Protein AF-A0A2S9GNH5-F1 (afdb_monomer)

Radius of gyration: 13.19 Å; Cα contacts (8 Å, |Δi|>4): 137; chains: 1; bounding box: 30×25×36 Å

Structure (mmCIF, N/CA/C/O backbone):
data_AF-A0A2S9GNH5-F1
#
_entry.id   AF-A0A2S9GNH5-F1
#
loop_
_atom_site.group_PDB
_atom_site.id
_atom_site.type_symbol
_atom_site.label_atom_id
_a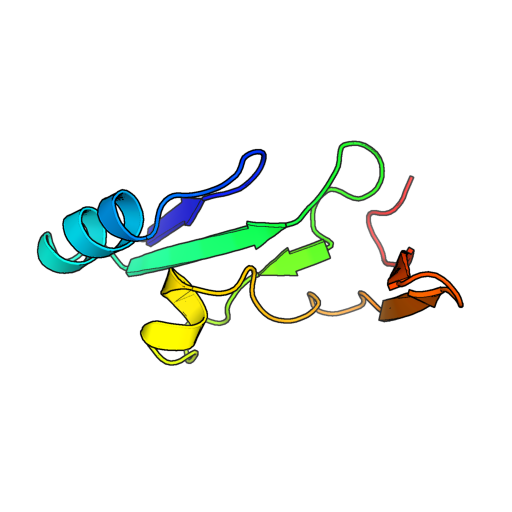tom_site.label_alt_id
_atom_site.label_comp_id
_atom_site.label_asym_id
_atom_site.label_entity_id
_atom_site.label_seq_id
_atom_site.pdbx_PDB_ins_code
_atom_site.Cartn_x
_atom_site.Cartn_y
_atom_site.Cartn_z
_atom_site.occupancy
_atom_site.B_iso_or_equiv
_atom_site.auth_seq_id
_atom_site.auth_comp_id
_atom_site.auth_asym_id
_atom_site.auth_atom_id
_atom_site.pdbx_PDB_model_num
ATOM 1 N N . LYS A 1 1 ? -4.674 10.101 14.414 1.00 83.00 1 LYS A N 1
ATOM 2 C CA . LYS A 1 1 ? -3.299 9.543 14.342 1.00 83.00 1 LYS A CA 1
ATOM 3 C C . LYS A 1 1 ? -3.306 8.439 13.292 1.00 83.00 1 LYS A C 1
ATOM 5 O O . LYS A 1 1 ? -4.309 7.737 13.202 1.00 83.00 1 LYS A O 1
ATOM 10 N N . THR A 1 2 ? -2.251 8.327 12.494 1.00 93.38 2 THR A N 1
ATOM 11 C CA . THR A 1 2 ? -2.193 7.427 11.331 1.00 93.38 2 THR A CA 1
ATOM 12 C C . THR A 1 2 ? -1.097 6.390 11.555 1.00 93.38 2 THR A C 1
ATOM 14 O O . THR A 1 2 ? -0.047 6.739 12.090 1.00 93.38 2 THR A O 1
ATOM 17 N N . VAL A 1 3 ? -1.335 5.138 11.165 1.00 95.75 3 VAL A N 1
ATOM 18 C CA . VAL A 1 3 ? -0.375 4.032 11.289 1.00 95.75 3 VAL A CA 1
ATOM 19 C C . VAL A 1 3 ? -0.225 3.356 9.928 1.00 95.75 3 VAL A C 1
ATOM 21 O O . VAL A 1 3 ? -1.175 2.747 9.436 1.00 95.75 3 VAL A O 1
ATOM 24 N N . GLY A 1 4 ? 0.959 3.483 9.327 1.00 95.31 4 GLY A N 1
ATOM 25 C CA . GLY A 1 4 ? 1.348 2.756 8.119 1.00 95.31 4 GLY A CA 1
ATOM 26 C C . GLY A 1 4 ? 2.123 1.493 8.483 1.00 95.31 4 GLY A C 1
ATOM 27 O O . GLY A 1 4 ? 3.027 1.554 9.316 1.00 95.31 4 GLY A O 1
ATOM 28 N N . LEU A 1 5 ? 1.759 0.357 7.890 1.00 96.38 5 LEU A N 1
ATOM 29 C CA . LEU A 1 5 ? 2.385 -0.944 8.139 1.00 96.38 5 LEU A CA 1
ATOM 30 C C . LEU A 1 5 ? 2.920 -1.531 6.827 1.00 96.38 5 LEU A C 1
ATOM 32 O O . LEU A 1 5 ? 2.202 -1.584 5.832 1.00 96.38 5 LEU A O 1
ATOM 36 N N . GLY A 1 6 ? 4.162 -2.004 6.836 1.00 9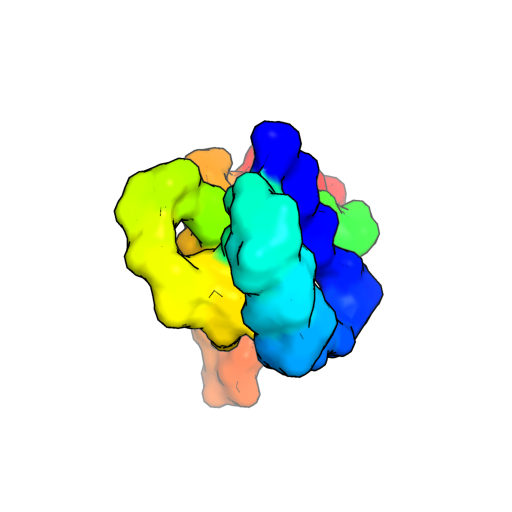5.12 6 GLY A N 1
ATOM 37 C CA . GLY A 1 6 ? 4.828 -2.586 5.669 1.00 95.12 6 GLY A CA 1
ATOM 38 C C . GLY A 1 6 ? 6.102 -3.334 6.063 1.00 95.12 6 GLY A C 1
ATOM 39 O O . GLY A 1 6 ? 6.401 -3.471 7.249 1.00 95.12 6 GLY A O 1
ATOM 40 N N . GLY A 1 7 ? 6.836 -3.848 5.074 1.00 92.94 7 GLY A N 1
ATOM 41 C CA . GLY A 1 7 ? 8.107 -4.562 5.283 1.00 92.94 7 GLY A CA 1
ATOM 42 C C . GLY A 1 7 ? 7.978 -5.992 5.828 1.00 92.94 7 GLY A C 1
ATOM 43 O O . GLY A 1 7 ? 8.978 -6.666 6.044 1.00 92.94 7 GLY A O 1
ATOM 44 N N . SER A 1 8 ? 6.755 -6.475 6.052 1.00 93.31 8 SER A N 1
ATOM 45 C CA . SER A 1 8 ? 6.455 -7.863 6.418 1.00 93.31 8 SER A CA 1
ATOM 46 C C . SER A 1 8 ? 5.023 -8.215 6.018 1.00 93.31 8 SER A C 1
ATOM 48 O O . SER A 1 8 ? 4.230 -7.337 5.670 1.00 93.31 8 SER A O 1
ATOM 50 N N . THR A 1 9 ? 4.659 -9.495 6.105 1.00 92.31 9 THR A N 1
ATOM 51 C CA . THR A 1 9 ? 3.255 -9.905 6.004 1.00 92.31 9 THR A CA 1
ATOM 52 C C . THR A 1 9 ? 2.465 -9.341 7.186 1.00 92.31 9 THR A C 1
ATOM 54 O O . THR A 1 9 ? 2.596 -9.809 8.319 1.00 92.31 9 THR A O 1
ATOM 57 N N . VAL A 1 10 ? 1.619 -8.344 6.930 1.00 93.56 10 VAL A N 1
ATOM 58 C CA . VAL A 1 10 ? 0.798 -7.714 7.969 1.00 93.56 10 VAL A CA 1
ATOM 59 C C . VAL A 1 10 ? -0.489 -8.516 8.180 1.00 93.56 10 VAL A C 1
ATOM 61 O O . VAL A 1 10 ? -1.321 -8.633 7.282 1.00 93.56 10 VAL A O 1
ATOM 64 N N . SER A 1 11 ? -0.685 -9.051 9.387 1.00 94.75 11 SER A N 1
ATOM 65 C CA . SER A 1 11 ? -1.913 -9.773 9.741 1.00 94.75 11 SER A CA 1
ATOM 66 C C . SER A 1 11 ? -3.128 -8.844 9.793 1.00 94.75 11 SER A C 1
ATOM 68 O O . SER A 1 11 ? -3.116 -7.824 10.487 1.00 94.75 11 SER A O 1
ATOM 70 N N . ALA A 1 12 ? -4.230 -9.264 9.167 1.00 94.31 12 ALA A N 1
ATOM 71 C CA . ALA A 1 12 ? -5.514 -8.567 9.243 1.00 94.31 12 ALA A CA 1
ATOM 72 C C . ALA A 1 12 ? -6.069 -8.443 10.673 1.00 94.31 12 ALA A C 1
ATOM 74 O O . ALA A 1 12 ? -6.875 -7.566 10.971 1.00 94.31 12 ALA A O 1
ATOM 75 N N . THR A 1 13 ? -5.673 -9.329 11.589 1.00 96.56 13 THR A N 1
ATOM 76 C CA . THR A 1 13 ? -6.090 -9.228 12.995 1.00 96.56 13 THR A CA 1
ATOM 77 C C . THR A 1 13 ? -5.400 -8.061 13.697 1.00 96.56 13 THR A C 1
ATOM 79 O O . THR A 1 13 ? -6.019 -7.406 14.531 1.00 96.56 13 THR A O 1
ATOM 82 N N . VAL A 1 14 ? -4.145 -7.763 13.345 1.00 95.69 14 VAL A N 1
ATOM 83 C CA . VAL A 1 14 ? -3.415 -6.611 13.896 1.00 95.69 14 VAL A CA 1
ATOM 84 C C . VAL A 1 14 ? -4.016 -5.310 13.377 1.00 95.69 14 VAL A C 1
ATOM 86 O O . VAL A 1 14 ? -4.301 -4.415 14.171 1.00 95.69 14 VAL A O 1
ATOM 89 N N . THR A 1 15 ? -4.252 -5.216 12.065 1.00 96.56 15 THR A N 1
ATOM 90 C CA . THR A 1 15 ? -4.795 -3.995 11.459 1.00 96.56 15 THR A CA 1
ATOM 91 C C . THR A 1 15 ? -6.199 -3.679 11.975 1.00 96.56 15 THR A C 1
ATOM 93 O O . THR A 1 15 ? -6.435 -2.544 12.380 1.00 96.56 15 THR A O 1
ATOM 96 N N . ARG A 1 16 ? -7.082 -4.683 12.092 1.00 97.00 16 ARG A N 1
ATOM 97 C CA . ARG A 1 16 ? -8.422 -4.519 12.686 1.00 97.00 16 ARG A CA 1
ATOM 98 C C . ARG A 1 16 ? -8.380 -4.033 14.129 1.00 97.00 16 ARG A C 1
ATOM 100 O O . ARG A 1 16 ? -8.998 -3.025 14.432 1.00 97.00 16 ARG A O 1
ATOM 107 N N . ARG A 1 17 ? -7.587 -4.672 15.000 1.00 97.25 17 ARG A N 1
ATOM 108 C CA . ARG A 1 17 ? -7.480 -4.253 16.412 1.00 97.25 17 ARG A CA 1
ATOM 109 C C . ARG A 1 17 ? -7.046 -2.795 16.555 1.00 97.25 17 ARG A C 1
ATOM 111 O O . ARG A 1 17 ? -7.549 -2.088 17.418 1.00 97.25 17 ARG A O 1
ATOM 118 N N . LEU A 1 18 ? -6.103 -2.341 15.731 1.00 96.81 18 LEU A N 1
ATOM 119 C CA . LEU A 1 18 ? -5.660 -0.946 15.741 1.00 96.81 18 LEU A CA 1
ATOM 120 C C . LEU A 1 18 ? -6.752 0.006 15.227 1.00 96.81 18 LEU A C 1
ATOM 122 O O . LEU A 1 18 ? -6.916 1.097 15.773 1.00 96.81 18 LEU A O 1
ATOM 126 N N . THR A 1 19 ? -7.507 -0.405 14.210 1.00 96.44 19 THR A N 1
ATOM 127 C CA . THR A 1 19 ? -8.662 0.347 13.709 1.00 96.44 19 THR A CA 1
ATOM 128 C C . THR A 1 19 ? -9.785 0.444 14.741 1.00 96.44 19 THR A C 1
ATOM 130 O O . THR A 1 19 ? -10.282 1.546 14.960 1.00 96.44 19 THR A O 1
ATOM 133 N N . ASP A 1 20 ? -10.095 -0.636 15.460 1.00 97.06 20 ASP A N 1
ATOM 134 C CA . ASP A 1 20 ? -11.082 -0.652 16.552 1.00 97.06 20 ASP A CA 1
ATOM 135 C C . ASP A 1 20 ? -10.694 0.300 17.702 1.00 97.06 20 ASP A C 1
ATOM 137 O O . ASP A 1 20 ? -11.553 0.835 18.400 1.00 97.06 20 ASP A O 1
ATOM 141 N N . LEU A 1 21 ? -9.394 0.573 17.874 1.00 97.38 21 LEU A N 1
ATOM 142 C CA . LEU A 1 21 ? -8.863 1.578 18.808 1.00 97.38 21 LEU A CA 1
ATOM 143 C C . LEU A 1 21 ? -8.919 3.021 18.259 1.00 97.38 21 LEU A C 1
ATOM 145 O O . LEU A 1 21 ? -8.355 3.937 18.861 1.00 97.38 21 LEU A O 1
ATOM 149 N N . GLY A 1 22 ? -9.566 3.240 17.112 1.00 96.00 22 GLY A N 1
ATOM 150 C CA . GLY A 1 22 ? -9.736 4.551 16.484 1.00 96.00 22 GLY A CA 1
ATOM 151 C C . GLY A 1 22 ? -8.523 5.044 15.688 1.00 96.00 22 GLY A C 1
ATOM 152 O O . GLY A 1 22 ? -8.438 6.235 15.375 1.00 96.00 22 GLY A O 1
ATOM 153 N N . MET A 1 23 ? -7.560 4.172 15.362 1.00 96.44 23 MET A N 1
ATOM 154 C CA . MET A 1 23 ? -6.417 4.547 14.523 1.00 96.44 23 MET A CA 1
ATOM 155 C C . MET A 1 23 ? -6.764 4.443 13.038 1.00 96.44 23 MET A C 1
ATOM 157 O O . MET A 1 23 ? -7.357 3.465 12.581 1.00 96.44 23 MET A O 1
ATOM 161 N N . PHE A 1 24 ? -6.302 5.415 12.247 1.00 96.25 24 PHE A N 1
ATOM 162 C CA . PHE A 1 24 ? -6.337 5.284 10.794 1.00 96.25 24 PHE A CA 1
ATOM 163 C C . PHE A 1 24 ? -5.187 4.375 10.353 1.00 96.25 24 PHE A C 1
ATOM 165 O O . PHE A 1 24 ? -4.037 4.811 10.267 1.00 96.25 24 PHE A O 1
ATOM 172 N N . VAL A 1 25 ? -5.494 3.102 10.124 1.00 97.31 25 VAL A N 1
ATOM 173 C CA . VAL A 1 25 ? -4.514 2.079 9.742 1.00 97.31 25 VAL A CA 1
ATOM 174 C C . VAL A 1 25 ? -4.536 1.885 8.235 1.00 97.31 25 VAL A C 1
ATOM 176 O O . VAL A 1 25 ? -5.609 1.828 7.629 1.00 97.31 25 VAL A O 1
ATOM 179 N N . PHE A 1 26 ? -3.361 1.754 7.635 1.00 96.81 26 PHE A N 1
ATOM 180 C CA . PHE A 1 26 ? -3.210 1.339 6.249 1.00 96.81 26 PHE A CA 1
ATOM 181 C C . PHE A 1 26 ? -1.946 0.503 6.066 1.00 96.81 26 PHE A C 1
ATOM 183 O O . PHE A 1 26 ? -0.999 0.600 6.849 1.00 96.81 26 PHE A O 1
ATOM 190 N N . ARG A 1 27 ? -1.936 -0.312 5.015 1.00 96.88 27 ARG A N 1
A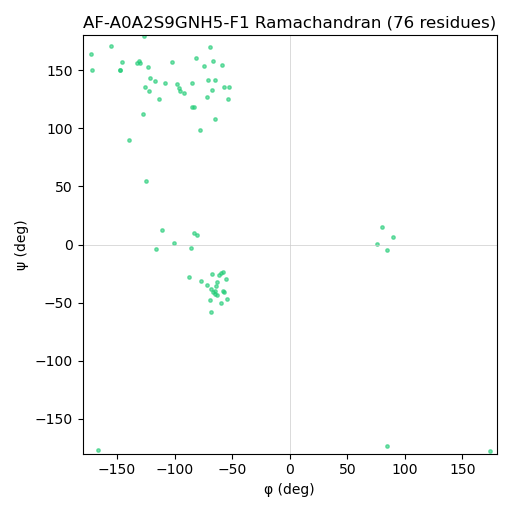TOM 191 C CA . ARG A 1 27 ? -0.757 -1.063 4.591 1.00 96.88 27 ARG A CA 1
ATOM 192 C C . ARG A 1 27 ? -0.085 -0.415 3.380 1.00 96.88 27 ARG A C 1
ATOM 194 O O . ARG A 1 27 ? -0.721 0.342 2.637 1.00 96.88 27 ARG A O 1
ATOM 201 N N . SER A 1 28 ? 1.196 -0.713 3.210 1.00 96.44 28 SER A N 1
ATOM 202 C CA . SER A 1 28 ? 2.046 -0.245 2.113 1.00 96.44 28 SER A CA 1
ATOM 203 C C . SER A 1 28 ? 3.091 -1.296 1.758 1.00 96.44 28 SER A C 1
ATOM 205 O O . SER A 1 28 ? 3.564 -2.020 2.638 1.00 96.44 28 SER A O 1
ATOM 207 N N . TYR A 1 29 ? 3.504 -1.322 0.494 1.00 96.50 29 TYR A N 1
ATOM 208 C CA . TYR A 1 29 ? 4.582 -2.173 0.007 1.00 96.50 29 TYR A CA 1
ATOM 209 C C . TYR A 1 29 ? 5.701 -1.334 -0.619 1.00 96.50 29 TYR A C 1
ATOM 211 O O . TYR A 1 29 ? 5.457 -0.317 -1.268 1.00 96.50 29 TYR A O 1
ATOM 219 N N . GLY A 1 30 ? 6.929 -1.787 -0.399 1.00 95.81 30 GLY A N 1
ATOM 220 C CA . GLY A 1 30 ? 8.173 -1.207 -0.884 1.00 95.81 30 GLY A CA 1
ATOM 221 C C . GLY A 1 30 ? 9.336 -2.139 -0.548 1.00 95.81 30 GLY A C 1
ATOM 222 O O . GLY A 1 30 ? 9.186 -3.046 0.279 1.00 95.81 30 GLY A O 1
ATOM 223 N N . SER A 1 31 ? 10.477 -1.924 -1.192 1.00 95.31 31 SER A N 1
ATOM 224 C CA . SER A 1 31 ? 11.721 -2.659 -0.944 1.00 95.31 31 SER A CA 1
ATOM 225 C C . SER A 1 31 ? 12.874 -1.695 -0.671 1.00 95.31 31 SER A C 1
ATOM 227 O O . SER A 1 31 ? 12.696 -0.479 -0.673 1.00 95.31 31 SER A O 1
ATOM 229 N N . THR A 1 32 ? 14.070 -2.222 -0.417 1.00 95.06 32 THR A N 1
ATOM 230 C CA . THR A 1 32 ? 15.263 -1.374 -0.300 1.00 95.06 32 THR A CA 1
ATOM 231 C C . THR A 1 32 ? 15.579 -0.666 -1.622 1.00 95.06 32 THR A C 1
ATOM 233 O O . THR A 1 32 ? 15.997 0.485 -1.609 1.00 95.06 32 THR A O 1
ATOM 236 N N . GLU A 1 33 ? 15.338 -1.331 -2.749 1.00 96.19 33 GLU A N 1
ATOM 237 C CA . GLU A 1 33 ? 15.597 -0.848 -4.107 1.00 96.19 33 GLU A CA 1
ATOM 238 C C . GLU A 1 33 ? 14.548 0.163 -4.589 1.00 96.19 33 GLU A C 1
ATOM 240 O O . GLU A 1 33 ? 14.874 1.066 -5.354 1.00 96.19 33 GLU A O 1
ATOM 245 N N . HIS A 1 34 ? 13.297 0.037 -4.134 1.00 96.94 34 HIS A N 1
ATOM 246 C CA . HIS A 1 34 ? 12.210 0.967 -4.448 1.00 96.94 34 HIS A CA 1
ATOM 247 C C . HIS A 1 34 ? 11.359 1.195 -3.186 1.00 96.94 34 HIS A C 1
ATOM 249 O O . HIS A 1 34 ? 10.421 0.435 -2.918 1.00 96.94 34 HIS A O 1
ATOM 255 N N . PRO A 1 35 ? 11.691 2.202 -2.360 1.00 94.75 35 PRO A N 1
ATOM 256 C CA . PRO A 1 35 ? 11.123 2.341 -1.018 1.00 94.75 35 PRO A CA 1
ATOM 257 C C . PRO A 1 35 ? 9.610 2.573 -0.966 1.00 94.75 35 PRO A C 1
ATOM 259 O O . PRO A 1 35 ? 8.961 2.120 -0.021 1.00 94.75 35 PRO A O 1
ATOM 262 N N . SER A 1 36 ? 9.029 3.252 -1.961 1.00 93.62 36 SER A N 1
ATOM 263 C CA . SER A 1 36 ? 7.649 3.751 -1.886 1.00 93.62 36 SER A CA 1
ATOM 264 C C . SER A 1 36 ? 6.758 3.272 -3.039 1.00 93.62 36 SER A C 1
ATOM 266 O O . SER A 1 36 ? 6.120 4.085 -3.708 1.00 93.62 36 SER A O 1
ATOM 268 N N . ILE A 1 37 ? 6.657 1.956 -3.259 1.00 97.31 37 ILE A N 1
ATOM 269 C CA . ILE A 1 37 ? 5.913 1.395 -4.404 1.00 97.31 37 ILE A CA 1
ATOM 270 C C . ILE A 1 37 ? 4.398 1.625 -4.270 1.00 97.31 37 ILE A C 1
ATOM 272 O O . ILE A 1 37 ? 3.780 2.242 -5.143 1.00 97.31 37 ILE A O 1
ATOM 276 N N . THR A 1 38 ? 3.775 1.141 -3.188 1.00 97.50 38 THR A N 1
ATOM 277 C CA . THR A 1 38 ? 2.317 1.232 -2.990 1.00 97.50 38 THR A CA 1
ATOM 278 C C . THR A 1 38 ? 1.927 1.793 -1.630 1.00 97.50 38 THR A C 1
ATOM 280 O O . THR A 1 38 ? 2.655 1.701 -0.642 1.00 97.50 38 THR A O 1
ATOM 283 N N . GLY A 1 39 ? 0.723 2.355 -1.557 1.00 95.88 39 GLY A N 1
ATOM 284 C CA . GLY A 1 39 ? 0.101 2.705 -0.288 1.00 95.88 39 GLY A CA 1
ATOM 285 C C . GLY A 1 39 ? -1.344 3.145 -0.455 1.00 95.88 39 GLY A C 1
ATOM 286 O O . GLY A 1 39 ? -1.735 3.711 -1.478 1.00 95.88 39 GLY A O 1
ATOM 287 N N . SER A 1 40 ? -2.162 2.902 0.568 1.00 94.44 40 SER A N 1
ATOM 288 C CA . SER A 1 40 ? -3.568 3.309 0.519 1.00 94.44 40 SER A CA 1
ATOM 289 C C . SER A 1 40 ? -3.730 4.825 0.624 1.00 94.44 40 SER A C 1
ATOM 291 O O . SER A 1 40 ? -3.054 5.503 1.400 1.00 94.44 40 SER A O 1
ATOM 293 N N . ARG A 1 41 ? -4.685 5.365 -0.133 1.00 91.06 41 ARG A N 1
ATOM 294 C CA . ARG A 1 41 ? -5.095 6.770 -0.019 1.00 91.06 41 ARG A CA 1
ATOM 295 C C . ARG A 1 41 ? -5.933 6.986 1.250 1.00 91.06 41 ARG A C 1
ATOM 297 O O . ARG A 1 41 ? -6.639 6.066 1.660 1.00 91.06 41 ARG A O 1
ATOM 304 N N . PRO A 1 42 ? -5.953 8.204 1.827 1.00 91.44 42 PRO A N 1
ATOM 305 C CA . PRO A 1 42 ? -6.829 8.524 2.957 1.00 91.44 42 PRO A CA 1
ATOM 306 C C . PRO A 1 42 ? -8.321 8.262 2.695 1.00 91.44 42 PRO A C 1
ATOM 308 O O . PRO A 1 42 ? -9.063 7.943 3.615 1.00 91.44 42 PRO A O 1
ATOM 311 N N . SER A 1 43 ? -8.751 8.373 1.435 1.00 93.69 43 SER A N 1
ATOM 312 C CA . SER A 1 43 ? -10.126 8.126 0.987 1.00 93.69 43 SER A CA 1
ATOM 313 C C . SER A 1 43 ? -10.436 6.660 0.667 1.00 93.69 43 SER A C 1
ATOM 315 O O . SER A 1 43 ? -11.570 6.349 0.310 1.00 93.69 43 SER A O 1
ATOM 317 N N . ALA A 1 44 ? -9.454 5.755 0.748 1.00 95.19 44 ALA A N 1
ATOM 318 C CA . ALA A 1 44 ? -9.684 4.342 0.483 1.00 95.19 44 ALA A CA 1
ATOM 319 C C . ALA A 1 44 ? -10.629 3.741 1.534 1.00 95.19 44 ALA A C 1
ATOM 321 O O . ALA A 1 44 ? -10.538 4.055 2.727 1.00 95.19 44 ALA A O 1
ATOM 322 N N . SER A 1 45 ? -11.515 2.845 1.088 1.00 96.38 45 SER A N 1
ATOM 323 C CA . SER A 1 45 ? -12.391 2.110 1.999 1.00 96.38 45 SER A CA 1
ATOM 324 C C . SER A 1 45 ? -11.567 1.312 3.007 1.00 96.38 45 SER A C 1
ATOM 326 O O . SER A 1 45 ? -10.419 0.938 2.748 1.00 96.38 45 SER A O 1
ATOM 328 N N . GLU A 1 46 ? -12.157 1.040 4.166 1.00 96.38 46 GLU A N 1
ATOM 329 C CA . GLU A 1 46 ? -11.480 0.288 5.217 1.00 96.38 46 GLU A CA 1
ATOM 330 C C . GLU A 1 46 ? -10.959 -1.060 4.738 1.00 96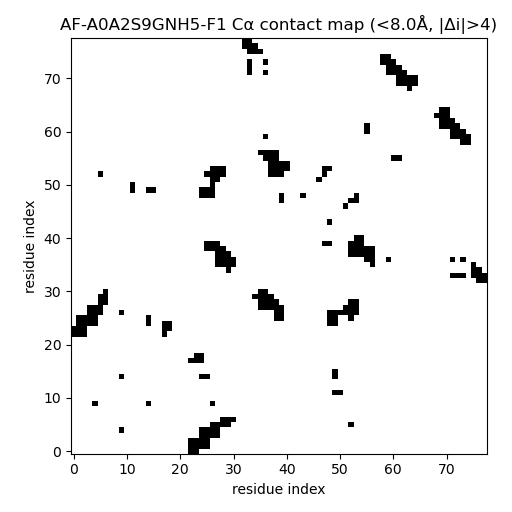.38 46 GLU A C 1
ATOM 332 O O . GLU A 1 46 ? -9.779 -1.349 4.917 1.00 96.38 46 GLU A O 1
ATOM 337 N N . ASP A 1 47 ? -11.780 -1.826 4.025 1.00 96.12 47 ASP A N 1
ATOM 338 C CA . ASP A 1 47 ? -11.358 -3.127 3.518 1.00 96.12 47 ASP A CA 1
ATOM 339 C C . ASP A 1 47 ? -10.126 -3.020 2.612 1.00 96.12 47 ASP A C 1
ATOM 341 O O . ASP A 1 47 ? -9.191 -3.816 2.709 1.00 96.12 47 ASP A O 1
ATOM 345 N N . LYS A 1 48 ? -10.057 -1.988 1.764 1.00 96.56 48 LYS A N 1
ATOM 346 C CA . LYS A 1 48 ? -8.871 -1.774 0.929 1.00 96.56 48 LYS A CA 1
ATOM 347 C C . LYS A 1 48 ? -7.650 -1.423 1.775 1.00 96.56 48 LYS A C 1
ATOM 349 O O . LYS A 1 48 ? -6.585 -1.986 1.533 1.00 96.56 48 LYS A O 1
ATOM 354 N N . ARG A 1 49 ? -7.803 -0.589 2.806 1.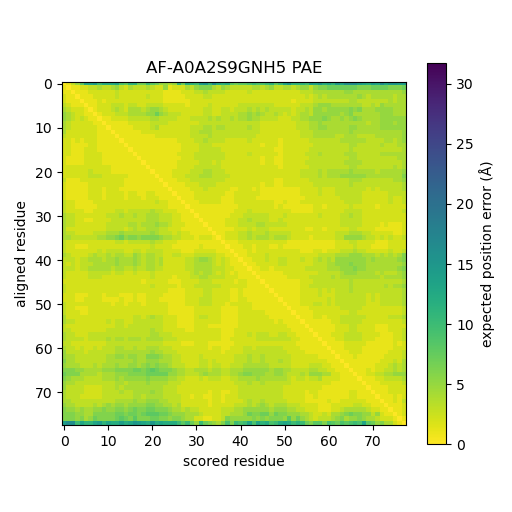00 96.44 49 ARG A N 1
ATOM 355 C CA . ARG A 1 49 ? -6.704 -0.227 3.717 1.00 96.44 49 ARG A CA 1
ATOM 356 C C . ARG A 1 49 ? 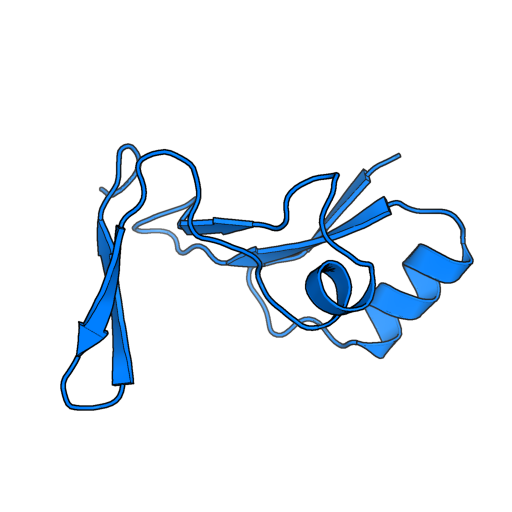-6.177 -1.403 4.539 1.00 96.44 49 ARG A C 1
ATOM 358 O O . ARG A 1 49 ? -4.971 -1.479 4.771 1.00 96.44 49 ARG A O 1
ATOM 365 N N . LEU A 1 50 ? -7.065 -2.272 5.027 1.00 96.31 50 LEU A N 1
ATOM 366 C CA . LEU A 1 50 ? -6.709 -3.338 5.969 1.00 96.31 50 LEU A CA 1
ATOM 367 C C . LEU A 1 50 ? -6.246 -4.626 5.274 1.00 96.31 50 LEU A C 1
ATOM 369 O O . LEU A 1 50 ? -5.448 -5.366 5.858 1.00 96.31 50 LEU A O 1
ATOM 373 N N . TYR A 1 51 ? -6.710 -4.887 4.047 1.00 95.75 51 TYR A N 1
ATOM 374 C CA . TYR A 1 51 ? -6.481 -6.158 3.350 1.00 95.75 51 TYR A CA 1
ATOM 375 C C . TYR A 1 51 ? -5.640 -6.054 2.070 1.00 95.75 51 TYR A C 1
ATOM 377 O O . TYR A 1 51 ? -5.316 -7.086 1.489 1.00 95.75 51 TYR A O 1
ATOM 385 N N . THR A 1 52 ? -5.249 -4.854 1.636 1.00 95.81 52 THR A N 1
ATOM 386 C CA . THR A 1 52 ? -4.368 -4.658 0.470 1.00 95.81 52 THR A CA 1
ATOM 387 C C . THR A 1 52 ? -3.224 -3.719 0.817 1.00 95.81 52 THR A C 1
ATOM 389 O O . THR A 1 52 ? -3.366 -2.902 1.722 1.00 95.81 52 THR A 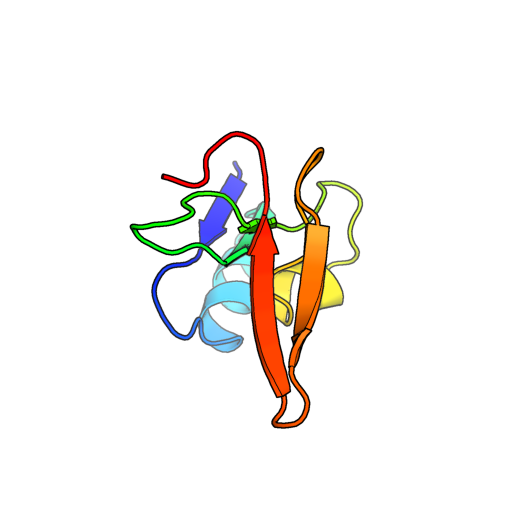O 1
ATOM 392 N N . ASP A 1 53 ? -2.123 -3.779 0.068 1.00 95.94 53 ASP A N 1
ATOM 393 C CA . ASP A 1 53 ? -0.997 -2.849 0.238 1.00 95.94 53 ASP A CA 1
ATOM 394 C C . ASP A 1 53 ? -1.206 -1.514 -0.510 1.00 95.94 53 ASP A C 1
ATOM 396 O O . ASP A 1 53 ? -0.309 -0.673 -0.574 1.00 95.94 53 ASP A O 1
ATOM 400 N N . GLY A 1 54 ? -2.420 -1.282 -1.019 1.00 95.81 54 GLY A N 1
ATOM 401 C CA . GLY A 1 54 ? -2.850 -0.037 -1.645 1.00 95.81 54 GLY A CA 1
ATOM 402 C C . GLY A 1 54 ? -2.496 0.093 -3.124 1.00 95.81 54 GLY A C 1
ATOM 403 O O . GLY A 1 54 ? -2.018 -0.840 -3.765 1.00 95.81 54 GLY A O 1
ATOM 404 N N . ASP A 1 55 ? -2.762 1.283 -3.659 1.00 96.38 55 ASP A N 1
ATOM 405 C CA . ASP A 1 55 ? -2.490 1.616 -5.056 1.00 96.38 55 ASP A CA 1
ATOM 406 C C . ASP A 1 55 ? -1.020 2.004 -5.246 1.00 96.38 55 ASP A C 1
ATOM 408 O O . ASP A 1 55 ? -0.349 2.429 -4.297 1.00 96.38 55 ASP A O 1
ATOM 412 N N . ALA A 1 56 ? -0.545 1.944 -6.492 1.00 97.00 56 ALA A N 1
ATOM 413 C CA . ALA A 1 56 ? 0.727 2.547 -6.875 1.00 97.00 56 ALA A CA 1
ATOM 414 C C . ALA A 1 56 ? 0.775 4.025 -6.447 1.00 97.00 56 ALA A C 1
ATOM 416 O O . ALA A 1 56 ? -0.194 4.784 -6.606 1.00 97.00 56 ALA A O 1
ATOM 417 N N . ARG A 1 57 ? 1.907 4.438 -5.869 1.00 96.12 57 ARG A N 1
ATOM 418 C CA . ARG A 1 57 ? 2.124 5.829 -5.461 1.00 96.12 57 ARG A CA 1
ATOM 419 C C . ARG A 1 57 ? 2.201 6.754 -6.684 1.00 96.12 57 ARG A C 1
ATOM 421 O O . ARG A 1 57 ? 2.469 6.298 -7.792 1.00 96.12 57 ARG A O 1
ATOM 428 N N . PRO A 1 58 ? 1.948 8.067 -6.523 1.00 95.19 58 PRO A N 1
ATOM 429 C CA . PRO A 1 58 ? 2.072 9.011 -7.631 1.00 95.19 58 PRO A CA 1
ATOM 430 C C . PRO A 1 58 ? 3.451 8.921 -8.297 1.00 95.19 58 PRO A C 1
ATOM 432 O O . PRO A 1 58 ? 4.467 9.039 -7.618 1.00 95.19 58 PRO A O 1
ATOM 435 N N . GLY A 1 59 ? 3.471 8.713 -9.614 1.00 96.25 59 GLY A N 1
ATOM 436 C CA . GLY A 1 59 ? 4.703 8.534 -10.389 1.00 96.25 59 GLY A CA 1
ATOM 437 C C . GLY A 1 59 ? 5.254 7.104 -10.415 1.00 96.25 59 GLY A C 1
ATOM 438 O O . GLY A 1 59 ? 6.214 6.865 -11.139 1.00 96.25 59 GLY A O 1
ATOM 439 N N . VAL A 1 60 ? 4.654 6.162 -9.680 1.00 97.94 60 VAL A N 1
ATOM 440 C CA . VAL A 1 60 ? 5.018 4.741 -9.725 1.00 97.94 60 VAL A CA 1
ATOM 441 C C . VAL A 1 60 ? 4.166 4.014 -10.763 1.00 97.94 60 VAL A C 1
ATOM 443 O O . VAL A 1 60 ? 2.938 4.103 -10.759 1.00 97.94 60 VAL A O 1
ATOM 446 N N . GLU A 1 61 ? 4.823 3.246 -11.626 1.00 97.81 61 GLU A N 1
ATOM 447 C CA . GLU A 1 61 ? 4.191 2.295 -12.539 1.00 97.81 61 GLU A CA 1
ATOM 448 C C . GLU A 1 61 ? 4.488 0.867 -12.063 1.00 97.81 61 GLU A C 1
ATOM 450 O O . GLU A 1 61 ? 5.615 0.557 -11.665 1.00 97.81 61 GLU A O 1
ATOM 455 N N . ILE A 1 62 ? 3.481 -0.009 -12.125 1.00 96.94 62 ILE A N 1
ATOM 456 C CA . ILE A 1 62 ? 3.593 -1.431 -11.780 1.00 96.94 62 ILE A CA 1
ATOM 457 C C . ILE A 1 62 ? 3.089 -2.260 -12.957 1.00 96.94 62 ILE A C 1
ATOM 459 O O . ILE A 1 62 ? 2.028 -1.974 -13.516 1.00 96.94 62 ILE A O 1
ATOM 463 N N . ARG A 1 63 ? 3.827 -3.314 -13.306 1.00 97.19 63 ARG A N 1
ATOM 464 C CA . ARG A 1 63 ? 3.404 -4.346 -14.258 1.00 97.19 63 ARG A CA 1
ATOM 465 C C . ARG A 1 63 ? 3.673 -5.734 -13.691 1.00 97.19 63 ARG A C 1
ATOM 467 O O . ARG A 1 63 ? 4.574 -5.898 -12.874 1.00 97.19 63 ARG A O 1
ATOM 474 N N . PHE A 1 64 ? 2.933 -6.720 -14.182 1.00 96.94 64 PHE A N 1
ATOM 475 C CA . PHE A 1 64 ? 3.195 -8.125 -13.885 1.00 96.94 64 PHE A CA 1
ATOM 476 C C . PHE A 1 64 ? 4.026 -8.761 -15.001 1.00 96.94 64 PHE A C 1
ATOM 478 O O . PHE A 1 64 ? 3.754 -8.547 -16.187 1.00 96.94 64 PHE A O 1
ATOM 485 N N . GLY A 1 65 ? 5.054 -9.514 -14.621 1.00 97.56 65 GL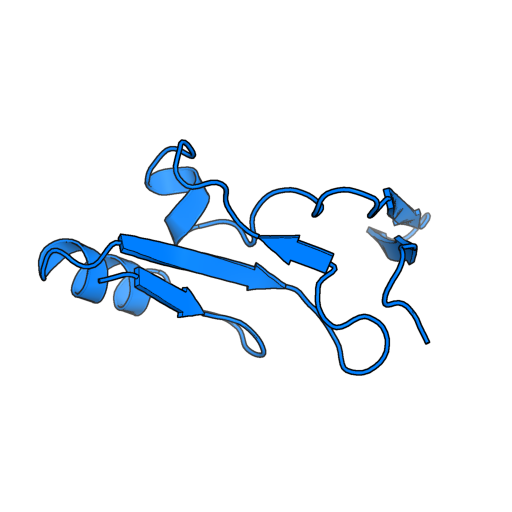Y A N 1
ATOM 486 C CA . GLY A 1 65 ? 5.786 -10.407 -15.509 1.00 97.56 65 GLY A CA 1
ATOM 487 C C . GLY A 1 65 ? 4.937 -11.614 -15.940 1.00 97.56 65 GLY A C 1
ATOM 488 O O . GLY A 1 65 ? 3.855 -11.837 -15.390 1.00 97.56 65 GLY A O 1
ATOM 489 N N . PRO A 1 66 ? 5.403 -12.409 -16.920 1.00 97.12 66 PRO A N 1
ATOM 490 C CA . PRO A 1 66 ? 4.687 -13.596 -17.405 1.00 97.12 66 PRO A CA 1
ATOM 491 C C . PRO A 1 66 ? 4.378 -14.650 -16.328 1.00 97.12 66 PRO A C 1
ATOM 493 O O . PRO A 1 66 ? 3.455 -15.442 -16.490 1.00 97.12 66 PRO A O 1
ATOM 496 N N . ASP A 1 67 ? 5.144 -14.661 -15.242 1.00 96.94 67 ASP A N 1
ATOM 497 C CA . ASP A 1 67 ? 5.037 -15.554 -14.086 1.00 96.94 67 ASP A CA 1
ATOM 498 C C . ASP A 1 67 ? 4.337 -14.909 -12.874 1.00 96.94 67 ASP A C 1
ATOM 500 O O . ASP A 1 67 ? 4.186 -15.543 -11.830 1.00 96.94 67 ASP A O 1
ATOM 504 N N . GLY A 1 68 ? 3.886 -13.659 -13.008 1.00 96.38 68 GLY A N 1
ATOM 505 C CA . GLY A 1 68 ? 3.280 -12.889 -11.925 1.00 96.38 68 GLY A CA 1
ATOM 506 C C . GLY A 1 68 ? 4.266 -12.067 -11.091 1.00 96.38 68 GLY A C 1
ATOM 507 O O . GLY A 1 68 ? 3.832 -11.455 -10.114 1.00 96.38 68 GLY A O 1
ATOM 508 N N . GLU A 1 69 ? 5.551 -11.998 -11.461 1.00 96.94 69 GLU A N 1
ATOM 509 C CA . GLU A 1 69 ? 6.521 -11.113 -10.806 1.00 96.94 69 GLU A CA 1
ATOM 510 C C . GLU A 1 69 ? 6.061 -9.645 -10.855 1.00 96.94 69 GLU A C 1
ATOM 512 O O . GLU A 1 69 ? 5.615 -9.149 -11.893 1.00 96.94 69 GLU A O 1
ATOM 517 N N . ILE A 1 70 ? 6.180 -8.929 -9.735 1.00 96.00 70 ILE A N 1
ATOM 518 C CA . ILE A 1 70 ? 5.884 -7.495 -9.664 1.00 96.00 70 ILE A CA 1
ATOM 519 C C . ILE A 1 70 ? 7.104 -6.722 -10.149 1.00 96.00 70 ILE A C 1
ATOM 521 O O . ILE A 1 70 ? 8.155 -6.739 -9.516 1.00 96.00 70 ILE A O 1
ATOM 525 N N . ILE A 1 71 ? 6.934 -5.969 -11.231 1.00 97.00 71 ILE A N 1
ATOM 526 C CA . ILE A 1 71 ? 7.977 -5.109 -11.781 1.00 97.00 71 ILE A CA 1
ATOM 527 C C . ILE A 1 71 ? 7.531 -3.664 -11.611 1.00 97.00 71 ILE A C 1
ATOM 529 O O . ILE A 1 71 ? 6.444 -3.285 -12.053 1.00 97.00 71 ILE A O 1
ATOM 533 N N . SER A 1 72 ? 8.375 -2.859 -10.972 1.00 97.50 72 SER A N 1
ATOM 534 C CA . SER A 1 72 ? 8.062 -1.477 -10.615 1.00 97.50 72 SER A CA 1
ATOM 535 C C . SER A 1 72 ? 9.077 -0.492 -11.193 1.00 97.50 72 SER A C 1
ATOM 537 O O . SER A 1 72 ? 10.230 -0.838 -11.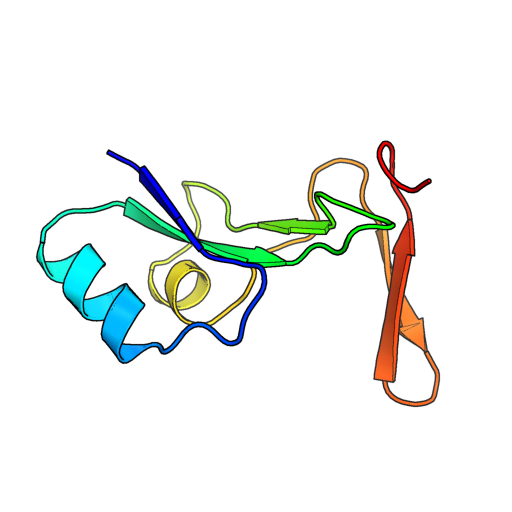444 1.00 97.50 72 SER A O 1
ATOM 539 N N . ARG A 1 73 ? 8.634 0.745 -11.419 1.00 97.38 73 ARG A N 1
ATOM 540 C CA . ARG A 1 73 ? 9.483 1.896 -11.759 1.00 97.38 73 ARG A CA 1
ATOM 541 C C . ARG A 1 73 ? 8.884 3.169 -11.192 1.00 97.38 73 ARG A C 1
ATOM 543 O O . ARG A 1 73 ? 7.664 3.255 -11.068 1.00 97.38 73 ARG A O 1
ATOM 550 N N . GLY A 1 74 ? 9.723 4.140 -10.863 1.00 96.94 74 GLY A N 1
ATOM 551 C CA . GLY A 1 74 ? 9.267 5.370 -10.236 1.00 96.94 74 GLY A CA 1
ATOM 552 C C . GLY A 1 74 ? 10.412 6.284 -9.807 1.00 96.94 74 GLY A C 1
ATOM 553 O O . GLY A 1 74 ? 11.572 5.976 -10.079 1.00 96.94 74 GLY A O 1
ATOM 554 N N . PRO A 1 75 ? 10.088 7.423 -9.173 1.00 94.75 75 PRO A N 1
ATOM 555 C CA . PRO A 1 75 ? 11.050 8.475 -8.847 1.00 94.75 75 PRO A CA 1
ATOM 556 C C . PRO A 1 75 ? 12.104 8.093 -7.802 1.00 94.75 75 PRO A C 1
ATOM 558 O O . PRO A 1 75 ? 13.160 8.715 -7.770 1.00 94.75 75 PRO A O 1
ATOM 561 N N . ASP A 1 76 ? 11.809 7.127 -6.931 1.00 92.88 76 ASP A N 1
ATOM 562 C CA . ASP A 1 76 ? 12.674 6.688 -5.831 1.00 92.88 76 ASP A CA 1
ATOM 563 C C . ASP A 1 76 ? 13.251 5.277 -6.038 1.00 92.88 76 ASP A C 1
ATOM 565 O O . ASP A 1 76 ? 13.817 4.705 -5.108 1.00 92.88 76 ASP A O 1
ATOM 569 N N . LEU A 1 77 ? 13.132 4.724 -7.251 1.00 90.56 77 LEU A N 1
ATOM 570 C CA . LEU A 1 77 ? 13.832 3.502 -7.652 1.00 90.56 77 LEU A CA 1
ATOM 571 C C . LEU A 1 77 ? 15.335 3.798 -7.826 1.00 90.56 77 LEU A C 1
ATOM 573 O O . LEU A 1 77 ? 15.691 4.720 -8.566 1.00 90.56 77 LEU A O 1
ATOM 577 N N . CYS A 1 78 ? 16.189 3.022 -7.153 1.00 83.25 78 CYS A N 1
ATOM 578 C CA . CYS A 1 78 ? 17.655 3.119 -7.217 1.00 83.25 78 CYS A CA 1
ATOM 579 C C . CYS A 1 78 ? 18.271 2.311 -8.368 1.00 83.25 78 CYS A C 1
ATOM 581 O O . CYS A 1 78 ? 17.731 1.232 -8.703 1.00 83.25 78 CYS A O 1
#

Mean predicted aligned error: 2.72 Å

Secondary structure (DSSP, 8-state):
-EEEE-SS---HHHHHHHHHTT-EEEEEE--SSSTTSEE--TTS-HHHHHHS--EEPTT-EEEE-TT--EEEE-TT--

Solvent-accessible surface area (backbone atoms only — not comparable to full-atom values): 4555 Å² total; per-residue (Å²): 110,77,45,81,46,56,88,60,92,76,55,56,69,58,41,47,56,45,36,78,72,70,35,50,52,30,23,28,39,48,45,94,56,33,58,70,42,24,34,46,56,92,84,51,53,66,67,48,17,50,75,36,41,45,46,65,30,93,74,37,49,76,48,69,46,101,86,64,48,82,45,76,50,43,91,67,52,114

pLDDT: mean 95.49, std 2.54, range [83.0, 97.94]

Sequence (78 aa):
KTVGLGGSTVSATVTRRLTDLGMFVFRSYGSTEHPSITGSRPSASEDKRLYTDGDARPGVEIRFGPDGEIISRGPDLC

Nearest PDB structures (foldseek):
  8wev-assembly1_B-2  TM=8.079E-01  e=1.112E-02  Amycolatopsis thermoflava N1165
  8wev-assembly1_A-2  TM=7.877E-01  e=8.532E-03  Amycolatopsis thermoflava N1165
  5bur-assembly1_A  TM=7.970E-01  e=1.550E-02  Bacillus subtilis subsp. subtilis str. 168
  6byf-assembly6_F  TM=5.102E-01  e=2.562E+00  Saccharomyces cerevisiae S288C
  4fwj-assembly3_B  TM=3.992E-01  e=2.398E+00  Homo sapiens

Foldseek 3Di:
DEEEDEPDPDDLVVQVVCVVVVYHAFYAYADPQGRHQAIADPPDDPCCRRPHNHDGDVQKDWDADPVRDIDIDGDRGD